Protein AF-A0A920CCA2-F1 (afdb_monomer_lite)

pLDDT: mean 81.54, std 16.07, range [40.66, 96.25]

Foldseek 3Di:
DVVVVVVVVLVVQLVVQCVVVPPCSVVVSVVVVVVVVVVVVVVVVVVVVVVCVVCVVVVNNPPPVPPPDVVNVVVVVVVVVVVVVVPPD

Radius of gyration: 28.32 Å; chains: 1; bounding box: 68×27×68 Å

Secondary structure (DSSP, 8-state):
-HHHHHHHHHHHHHHHHHHHHGGGHHHHHHHHHHHHHHHHHHHHHHHHHHHHHHHHHTT---SGGG---HHHHHHHHHHHHHHHHTT--

Structure (mmCIF, N/CA/C/O backbone):
data_AF-A0A920CCA2-F1
#
_entry.id   AF-A0A920CCA2-F1
#
loop_
_atom_site.group_PDB
_atom_site.id
_atom_site.type_symbol
_atom_site.label_atom_id
_atom_site.label_alt_id
_atom_site.label_comp_id
_atom_site.label_asym_id
_atom_site.label_entity_id
_atom_site.label_seq_id
_atom_site.pdbx_PDB_ins_code
_atom_site.Cartn_x
_atom_site.Cartn_y
_atom_site.Cartn_z
_atom_site.occupancy
_atom_site.B_iso_or_equiv
_atom_site.auth_seq_id
_atom_site.auth_c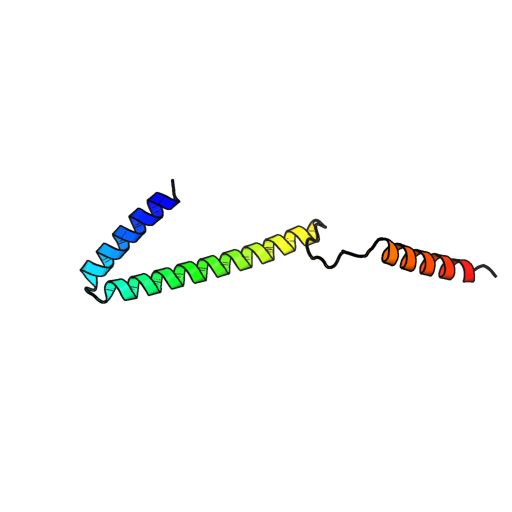omp_id
_atom_site.auth_asym_id
_atom_site.auth_atom_id
_atom_site.pdbx_PDB_model_num
ATOM 1 N N . MET A 1 1 ? -4.847 15.927 -6.527 1.00 77.00 1 MET A N 1
ATOM 2 C CA . MET A 1 1 ? -3.452 16.089 -7.006 1.00 77.00 1 MET A CA 1
ATOM 3 C C . MET A 1 1 ? -2.571 14.895 -6.625 1.00 77.00 1 MET A C 1
ATOM 5 O O . MET A 1 1 ? -1.970 14.314 -7.518 1.00 77.00 1 MET A O 1
ATOM 9 N N . TYR A 1 2 ? -2.554 14.460 -5.357 1.00 87.19 2 TYR A N 1
ATOM 10 C CA . TYR A 1 2 ? -1.739 13.320 -4.892 1.00 87.19 2 TYR A CA 1
ATOM 11 C C . TYR A 1 2 ? -1.988 11.998 -5.630 1.00 87.19 2 TYR A C 1
ATOM 13 O O . TYR A 1 2 ? -1.042 11.279 -5.926 1.00 87.19 2 TYR A O 1
ATOM 21 N N . PHE A 1 3 ? -3.238 11.717 -6.007 1.00 86.12 3 PHE A N 1
ATOM 22 C CA . PHE A 1 3 ? -3.588 10.526 -6.787 1.00 86.12 3 PHE A CA 1
ATOM 23 C C . PHE A 1 3 ? -2.859 10.465 -8.142 1.00 86.12 3 PHE A C 1
ATOM 25 O O . PHE A 1 3 ? -2.281 9.443 -8.498 1.00 86.12 3 PHE A O 1
ATOM 32 N N . ILE A 1 4 ? -2.808 11.590 -8.864 1.00 92.94 4 ILE A N 1
ATOM 33 C CA . ILE A 1 4 ? -2.142 11.687 -10.172 1.00 92.94 4 ILE A CA 1
ATOM 34 C C . ILE A 1 4 ? -0.625 11.523 -10.014 1.00 92.94 4 ILE A C 1
ATOM 36 O O . ILE A 1 4 ? -0.000 10.802 -10.787 1.00 92.94 4 ILE A O 1
ATOM 40 N N . ILE A 1 5 ? -0.038 12.135 -8.980 1.00 94.69 5 ILE A N 1
ATOM 41 C CA . ILE A 1 5 ? 1.389 11.973 -8.661 1.00 94.69 5 ILE A CA 1
ATOM 42 C C . ILE A 1 5 ? 1.708 10.502 -8.354 1.00 94.69 5 ILE A C 1
ATOM 44 O O . ILE A 1 5 ? 2.714 9.986 -8.835 1.00 94.69 5 ILE A O 1
ATOM 48 N N . GLY A 1 6 ? 0.835 9.809 -7.617 1.00 91.62 6 GLY A N 1
ATOM 49 C CA . GLY A 1 6 ? 0.985 8.384 -7.317 1.00 91.62 6 GLY A CA 1
ATOM 50 C C . GLY A 1 6 ? 0.982 7.502 -8.568 1.00 91.62 6 GLY A C 1
ATOM 51 O O . GLY A 1 6 ? 1.809 6.596 -8.677 1.00 91.62 6 GLY A O 1
ATOM 52 N N . ILE A 1 7 ? 0.118 7.800 -9.545 1.00 92.81 7 ILE A N 1
ATOM 53 C CA . ILE A 1 7 ? 0.102 7.093 -10.836 1.00 92.81 7 ILE A CA 1
ATOM 54 C C . ILE A 1 7 ? 1.422 7.313 -11.581 1.00 92.81 7 ILE A C 1
ATOM 56 O O . ILE A 1 7 ? 2.050 6.345 -12.006 1.00 92.81 7 ILE A O 1
ATOM 60 N N . ILE A 1 8 ? 1.875 8.565 -11.696 1.00 95.94 8 ILE A N 1
ATOM 61 C CA . ILE A 1 8 ? 3.129 8.903 -12.389 1.00 95.94 8 ILE A CA 1
ATOM 62 C C . ILE A 1 8 ? 4.319 8.186 -11.735 1.00 95.94 8 ILE A C 1
ATOM 64 O O . ILE A 1 8 ? 5.144 7.588 -12.427 1.00 95.94 8 ILE A O 1
ATOM 68 N N . LEU A 1 9 ? 4.385 8.193 -10.402 1.00 95.06 9 LEU A N 1
ATOM 69 C CA . LEU A 1 9 ? 5.441 7.519 -9.650 1.00 95.06 9 LEU A CA 1
ATOM 70 C C . LEU A 1 9 ? 5.402 5.996 -9.850 1.00 95.06 9 LEU A C 1
ATOM 72 O O . LEU A 1 9 ? 6.445 5.374 -10.037 1.00 95.06 9 LEU A O 1
ATOM 76 N N . SER A 1 10 ? 4.210 5.400 -9.865 1.00 93.31 10 SER A N 1
ATOM 77 C CA . SER A 1 10 ? 4.034 3.958 -10.080 1.00 93.31 10 SER A CA 1
ATOM 78 C C . SER A 1 10 ? 4.519 3.526 -11.466 1.00 93.31 10 SER A C 1
ATOM 80 O O . SER A 1 10 ? 5.203 2.511 -11.590 1.00 93.31 10 SER A O 1
ATOM 82 N N . VAL A 1 11 ? 4.234 4.325 -12.502 1.00 94.69 11 VAL A N 1
ATOM 83 C CA . VAL A 1 11 ? 4.731 4.086 -13.868 1.00 94.69 11 VAL A CA 1
ATOM 84 C C . VAL A 1 11 ? 6.258 4.176 -13.923 1.00 94.69 11 VAL A C 1
ATOM 86 O O . VAL A 1 11 ? 6.899 3.319 -14.530 1.00 94.69 11 VAL A O 1
ATOM 89 N N . LEU A 1 12 ? 6.857 5.166 -13.253 1.00 95.81 12 LEU A N 1
ATOM 90 C CA . LEU A 1 12 ? 8.315 5.288 -13.156 1.00 95.81 12 LEU A CA 1
ATOM 91 C C . LEU A 1 12 ? 8.949 4.067 -12.478 1.00 95.81 12 LEU A C 1
ATOM 93 O O . LEU A 1 12 ? 9.906 3.504 -13.006 1.00 95.81 12 LEU A O 1
ATOM 97 N N . ILE A 1 13 ? 8.398 3.625 -11.346 1.00 94.44 13 ILE A N 1
ATOM 98 C CA . ILE A 1 13 ? 8.887 2.446 -10.617 1.00 94.44 13 ILE A CA 1
ATOM 99 C C . ILE A 1 13 ? 8.796 1.190 -11.490 1.00 94.44 13 ILE A C 1
ATOM 101 O O . ILE A 1 13 ? 9.751 0.415 -11.546 1.00 94.44 13 ILE A O 1
ATOM 105 N N . TYR A 1 14 ? 7.690 1.004 -12.214 1.00 94.50 14 TYR A N 1
ATOM 106 C CA . TYR A 1 14 ? 7.534 -0.113 -13.145 1.00 94.50 14 TYR A CA 1
ATOM 107 C C . TYR A 1 14 ? 8.616 -0.115 -14.235 1.00 94.50 14 TYR A C 1
ATOM 109 O O . TYR A 1 14 ? 9.225 -1.154 -14.505 1.00 94.50 14 TYR A O 1
ATOM 117 N N . PHE A 1 15 ? 8.905 1.046 -14.832 1.00 94.69 15 PHE A N 1
ATOM 118 C CA . PHE A 1 15 ? 9.972 1.177 -15.828 1.00 94.69 15 PHE A CA 1
ATOM 119 C C . PHE A 1 15 ? 11.343 0.822 -15.249 1.00 94.69 15 PHE A C 1
ATOM 121 O O . PHE A 1 15 ? 12.082 0.051 -15.859 1.00 94.69 15 PHE A O 1
ATOM 128 N N . VAL A 1 16 ? 11.666 1.326 -14.054 1.00 95.25 16 VAL A N 1
ATOM 129 C CA . VAL A 1 16 ? 12.927 1.012 -13.366 1.00 95.25 16 VAL A CA 1
ATOM 130 C C . VAL A 1 16 ? 13.054 -0.491 -13.110 1.00 95.25 16 VAL A C 1
ATOM 132 O O . VAL A 1 16 ? 14.086 -1.082 -13.422 1.00 95.25 16 VAL A O 1
ATOM 135 N N . LEU A 1 17 ? 11.999 -1.136 -12.607 1.00 93.69 17 LEU A N 1
ATOM 136 C CA . LEU A 1 17 ? 11.996 -2.582 -12.366 1.00 93.69 17 LEU A CA 1
ATOM 137 C C . LEU A 1 17 ? 12.133 -3.389 -13.660 1.00 93.69 17 LEU A C 1
ATOM 139 O O . LEU A 1 17 ? 12.843 -4.391 -13.681 1.00 93.69 17 LEU A O 1
ATOM 143 N N . THR A 1 18 ? 11.500 -2.945 -14.745 1.00 93.88 18 THR A N 1
ATOM 144 C CA . THR A 1 18 ? 11.609 -3.596 -16.059 1.00 93.88 18 THR A CA 1
ATOM 145 C C . THR A 1 18 ? 13.027 -3.484 -16.625 1.00 93.88 18 THR A C 1
ATOM 147 O O . THR A 1 18 ? 13.529 -4.441 -17.207 1.00 93.88 18 THR A O 1
ATOM 150 N N . ILE A 1 19 ? 13.711 -2.352 -16.426 1.00 95.69 19 ILE A N 1
ATOM 151 C CA . ILE A 1 19 ? 15.110 -2.177 -16.851 1.00 95.69 19 ILE A CA 1
ATOM 152 C C . ILE A 1 19 ? 16.051 -3.074 -16.035 1.00 95.69 19 ILE A C 1
ATOM 154 O O . ILE A 1 19 ? 16.942 -3.699 -16.603 1.00 95.69 19 ILE A O 1
ATOM 158 N N . LEU A 1 20 ? 15.856 -3.156 -14.715 1.00 95.62 20 LEU A N 1
ATOM 159 C CA . LEU A 1 20 ? 16.740 -3.915 -13.822 1.00 95.62 20 LEU A CA 1
ATOM 160 C C . LEU A 1 20 ? 16.548 -5.433 -13.920 1.00 95.62 20 LEU A C 1
ATOM 162 O O . LEU A 1 20 ? 17.522 -6.180 -13.889 1.00 95.62 20 LEU A O 1
ATOM 166 N N . PHE A 1 21 ? 15.300 -5.890 -14.022 1.00 94.25 21 PHE A N 1
ATOM 167 C CA . PHE A 1 21 ? 14.937 -7.310 -13.935 1.00 94.25 21 PHE A CA 1
ATOM 168 C C . PHE A 1 21 ? 14.400 -7.881 -15.258 1.00 94.25 21 PHE A C 1
ATOM 170 O O . PHE A 1 21 ? 13.960 -9.034 -15.311 1.00 94.25 21 PHE A O 1
ATOM 177 N N . GLY A 1 22 ? 14.415 -7.094 -16.337 1.00 90.75 22 GLY A N 1
ATOM 178 C CA . GLY A 1 22 ? 13.898 -7.492 -17.644 1.00 90.75 22 GLY A CA 1
ATOM 179 C C . GLY A 1 22 ? 12.401 -7.816 -17.603 1.00 90.75 22 GLY A C 1
ATOM 180 O O . GLY A 1 22 ? 11.621 -7.177 -16.897 1.00 90.75 22 GLY A O 1
ATOM 181 N N . GLY A 1 23 ? 11.991 -8.858 -18.332 1.00 88.44 23 GLY A N 1
ATOM 182 C CA . GLY A 1 23 ? 10.585 -9.282 -18.416 1.00 88.44 23 GLY A CA 1
ATOM 183 C C . GLY A 1 23 ? 9.969 -9.753 -17.090 1.00 88.44 23 GLY A C 1
ATOM 184 O O . GLY A 1 23 ? 8.750 -9.728 -16.943 1.00 88.44 23 GLY A O 1
ATOM 185 N N . ILE A 1 24 ? 10.788 -10.130 -16.101 1.00 94.88 24 ILE A N 1
ATOM 186 C CA . ILE A 1 24 ? 10.316 -10.546 -14.768 1.00 94.88 24 ILE A CA 1
ATOM 187 C C . ILE A 1 24 ? 9.941 -9.325 -13.908 1.00 94.88 24 ILE A C 1
ATOM 189 O O . ILE A 1 24 ? 9.146 -9.446 -12.975 1.00 94.88 24 ILE A O 1
ATOM 193 N N . GLY A 1 25 ? 10.443 -8.129 -14.243 1.00 92.50 25 GLY A N 1
ATOM 194 C CA . GLY A 1 25 ? 10.195 -6.896 -13.489 1.00 92.50 25 GLY A CA 1
ATOM 195 C C . GLY A 1 25 ? 8.710 -6.580 -13.295 1.00 92.50 25 GLY A C 1
ATOM 196 O O . GLY A 1 25 ? 8.317 -6.118 -12.224 1.00 92.50 25 GLY A O 1
ATOM 197 N N . GLY A 1 26 ? 7.865 -6.919 -14.274 1.00 91.38 26 GLY A N 1
ATOM 198 C CA . GLY A 1 26 ? 6.416 -6.751 -14.152 1.00 91.38 26 GLY A CA 1
ATOM 199 C C . GLY A 1 26 ?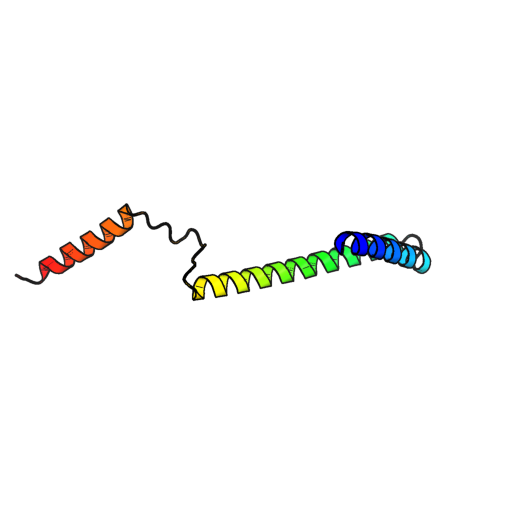 5.770 -7.662 -13.103 1.00 91.38 26 GLY A C 1
ATOM 200 O O . GLY A 1 26 ? 4.892 -7.216 -12.366 1.00 91.38 26 GLY A O 1
ATOM 201 N N . LEU A 1 27 ? 6.239 -8.908 -12.968 1.00 94.25 27 LEU A N 1
ATOM 202 C CA . LEU A 1 27 ? 5.757 -9.824 -11.926 1.00 94.25 27 LEU A CA 1
ATOM 203 C C . LEU A 1 27 ? 6.164 -9.341 -10.531 1.00 94.25 27 LEU A C 1
ATOM 205 O O . LEU A 1 27 ? 5.354 -9.362 -9.606 1.00 94.25 27 LEU A O 1
ATOM 209 N N . ILE A 1 28 ? 7.400 -8.853 -10.392 1.00 94.44 28 ILE A N 1
ATOM 210 C CA . ILE A 1 28 ? 7.898 -8.268 -9.139 1.00 94.44 28 ILE A CA 1
ATOM 211 C C . ILE A 1 28 ? 7.057 -7.045 -8.761 1.00 94.44 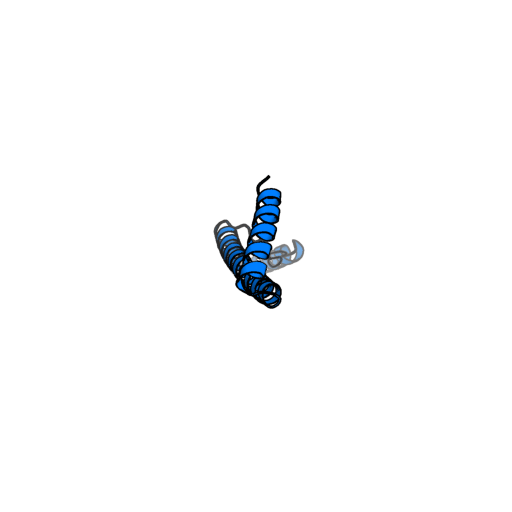28 ILE A C 1
ATOM 213 O O . ILE A 1 28 ? 6.635 -6.911 -7.613 1.00 94.44 28 ILE A O 1
ATOM 217 N N . PHE A 1 29 ? 6.760 -6.178 -9.729 1.00 93.88 29 PHE A N 1
ATOM 218 C CA . PHE A 1 29 ? 5.928 -5.002 -9.505 1.00 93.88 29 PHE A CA 1
ATOM 219 C C . PHE A 1 29 ? 4.514 -5.366 -9.028 1.00 93.88 29 PHE A C 1
ATOM 221 O O . PHE A 1 29 ? 4.023 -4.769 -8.070 1.00 93.88 29 PHE A O 1
ATOM 228 N N . LEU A 1 30 ? 3.882 -6.380 -9.630 1.00 94.12 30 LEU A N 1
ATOM 229 C CA . LEU A 1 30 ? 2.567 -6.868 -9.197 1.00 94.12 30 LEU A CA 1
ATOM 230 C C . LEU A 1 30 ? 2.578 -7.436 -7.773 1.00 94.12 30 LEU A C 1
ATOM 232 O O . LEU A 1 30 ? 1.646 -7.178 -7.008 1.00 94.12 30 LEU A O 1
ATOM 236 N N . LEU A 1 31 ? 3.625 -8.174 -7.396 1.00 95.88 31 LEU A N 1
ATOM 237 C CA . LEU A 1 31 ? 3.778 -8.678 -6.029 1.00 95.88 31 LEU A CA 1
ATOM 238 C C . LEU A 1 31 ? 3.877 -7.535 -5.017 1.00 95.88 31 LEU A C 1
ATOM 240 O O . LEU A 1 31 ? 3.196 -7.562 -3.992 1.00 95.88 31 LEU A O 1
ATOM 244 N N . ILE A 1 32 ? 4.672 -6.508 -5.327 1.00 94.44 32 ILE A N 1
ATOM 245 C CA . ILE A 1 32 ? 4.808 -5.320 -4.478 1.00 94.44 32 ILE A CA 1
ATOM 246 C C . ILE A 1 32 ? 3.460 -4.604 -4.339 1.00 94.44 32 ILE A C 1
ATOM 248 O O . ILE A 1 32 ? 3.041 -4.307 -3.222 1.00 94.44 32 ILE A O 1
ATOM 252 N N . LEU A 1 33 ? 2.752 -4.374 -5.450 1.00 94.12 33 LEU A N 1
ATOM 253 C CA . LEU A 1 33 ? 1.423 -3.752 -5.455 1.00 94.12 33 LEU A CA 1
ATOM 254 C C . LEU A 1 33 ? 0.435 -4.513 -4.574 1.00 94.12 33 LEU A C 1
ATOM 256 O O . LEU A 1 33 ? -0.231 -3.916 -3.731 1.00 94.12 33 LEU A O 1
ATOM 260 N N . THR A 1 34 ? 0.374 -5.831 -4.740 1.00 95.75 34 THR A N 1
ATOM 261 C CA . THR A 1 34 ? -0.524 -6.688 -3.960 1.00 95.75 34 THR A CA 1
ATOM 262 C C . THR A 1 34 ? -0.185 -6.623 -2.471 1.00 95.75 34 THR A C 1
ATOM 264 O O . THR A 1 34 ? -1.085 -6.497 -1.642 1.00 95.75 34 THR A O 1
ATOM 267 N N . GLY A 1 35 ? 1.105 -6.626 -2.122 1.00 96.19 35 GLY A N 1
ATOM 268 C CA . GLY A 1 35 ? 1.560 -6.459 -0.742 1.00 96.19 35 GLY A CA 1
ATOM 269 C C . GLY A 1 35 ? 1.159 -5.111 -0.136 1.00 96.19 35 GLY A C 1
ATOM 270 O O . GLY A 1 35 ? 0.648 -5.072 0.982 1.00 96.19 35 GLY A O 1
ATOM 271 N N . ILE A 1 36 ? 1.328 -4.014 -0.882 1.00 95.31 36 ILE A N 1
ATOM 272 C CA . ILE A 1 36 ? 0.936 -2.668 -0.434 1.00 95.31 36 ILE A CA 1
ATOM 273 C C . ILE A 1 36 ? -0.578 -2.588 -0.225 1.00 95.31 36 ILE A C 1
ATOM 275 O O . ILE A 1 36 ? -1.024 -2.100 0.811 1.00 95.31 36 ILE A O 1
ATOM 279 N N . ILE A 1 37 ? -1.372 -3.087 -1.177 1.00 95.44 37 ILE A N 1
ATOM 280 C CA . ILE A 1 37 ? -2.837 -3.090 -1.075 1.00 95.44 37 ILE A CA 1
ATOM 281 C C . ILE A 1 37 ? -3.282 -3.907 0.141 1.00 95.44 37 ILE A C 1
ATOM 283 O O . ILE A 1 37 ? -4.100 -3.428 0.923 1.00 95.44 37 ILE A O 1
ATOM 287 N N . GLY A 1 38 ? -2.718 -5.102 0.338 1.00 96.25 38 GLY A N 1
ATOM 288 C CA . GLY A 1 38 ? -3.032 -5.947 1.490 1.00 96.25 38 GLY A CA 1
ATOM 289 C C . GLY A 1 38 ? -2.688 -5.281 2.823 1.00 96.25 38 GLY A C 1
ATOM 290 O O . GLY A 1 38 ? -3.490 -5.310 3.755 1.00 96.25 38 GLY A O 1
ATOM 291 N N . TYR A 1 39 ? -1.531 -4.620 2.902 1.00 95.44 39 TYR A N 1
ATOM 292 C CA . TYR A 1 39 ? -1.134 -3.855 4.083 1.00 95.44 39 TYR A CA 1
ATOM 293 C C . TYR A 1 39 ? -2.099 -2.698 4.373 1.00 95.44 39 TYR A C 1
ATOM 295 O O . TYR A 1 39 ? -2.583 -2.568 5.496 1.00 95.44 39 TYR A O 1
ATOM 303 N N . LEU A 1 40 ? -2.415 -1.883 3.359 1.00 94.19 40 LEU A N 1
ATOM 304 C CA . LEU A 1 40 ? -3.343 -0.759 3.500 1.00 94.19 40 LEU A CA 1
ATOM 305 C C . LEU A 1 40 ? -4.733 -1.231 3.923 1.00 94.19 40 LEU A C 1
ATOM 307 O O . LEU A 1 40 ? -5.333 -0.631 4.806 1.00 94.19 40 LEU A O 1
ATOM 311 N N . TYR A 1 41 ? -5.222 -2.324 3.338 1.00 94.94 41 TYR A N 1
ATOM 312 C CA . TYR A 1 41 ? -6.496 -2.919 3.723 1.00 94.94 41 TYR A CA 1
ATOM 313 C C . TYR A 1 41 ? -6.503 -3.350 5.195 1.00 94.94 41 TYR A C 1
ATOM 315 O O . TYR A 1 41 ? -7.447 -3.049 5.923 1.00 94.94 41 TYR A O 1
ATOM 323 N N . GLY A 1 42 ? -5.430 -3.996 5.661 1.00 94.62 42 GLY A N 1
ATOM 324 C CA . GLY A 1 42 ? -5.286 -4.372 7.067 1.00 94.62 42 GLY A CA 1
ATOM 325 C C . GLY A 1 42 ? -5.263 -3.168 8.014 1.00 94.62 42 GLY A C 1
ATOM 326 O O . GLY A 1 42 ? -5.892 -3.206 9.068 1.00 94.62 42 GLY A O 1
ATOM 327 N N . GLU A 1 43 ? -4.583 -2.081 7.645 1.00 95.44 43 GLU A N 1
ATOM 328 C CA . GLU A 1 43 ? -4.582 -0.847 8.442 1.00 95.44 43 GLU A CA 1
ATOM 329 C C . GLU A 1 43 ? -5.948 -0.152 8.454 1.00 95.44 43 GLU A C 1
ATOM 331 O O . GLU A 1 43 ? -6.370 0.322 9.506 1.00 95.44 43 GLU A O 1
ATOM 336 N N . ILE A 1 44 ? -6.674 -0.146 7.332 1.00 93.88 44 ILE A N 1
ATOM 337 C CA . ILE A 1 44 ? -8.051 0.369 7.278 1.00 93.88 44 ILE A CA 1
ATOM 338 C C . ILE A 1 44 ? -8.957 -0.433 8.217 1.00 93.88 44 ILE A C 1
ATOM 340 O O . ILE A 1 44 ? -9.720 0.162 8.971 1.00 93.88 44 ILE A O 1
ATOM 344 N N . GLN A 1 45 ? -8.843 -1.764 8.233 1.00 93.62 45 GLN A N 1
ATOM 345 C CA . GLN A 1 45 ? -9.627 -2.603 9.145 1.00 93.62 45 GLN A CA 1
ATOM 346 C C . GLN A 1 45 ? -9.328 -2.291 10.615 1.00 93.62 45 GLN A C 1
ATOM 348 O O . GLN A 1 45 ? -10.243 -2.036 11.393 1.00 93.62 45 GLN A O 1
ATOM 353 N N . LYS A 1 46 ? -8.048 -2.192 10.992 1.00 93.50 46 LYS A N 1
ATOM 354 C CA . LYS A 1 46 ? -7.665 -1.783 12.355 1.00 93.50 46 LYS A CA 1
ATOM 355 C C . LYS A 1 46 ? -8.170 -0.387 12.708 1.00 93.50 46 LYS A C 1
ATOM 357 O O . LYS A 1 46 ? -8.497 -0.124 13.865 1.00 93.50 46 LYS A O 1
ATOM 362 N N . LEU A 1 47 ? -8.172 0.534 11.745 1.00 93.81 47 LEU A N 1
ATOM 363 C CA . LEU A 1 47 ? -8.689 1.880 11.948 1.00 93.81 47 LEU A CA 1
ATOM 364 C C . LEU A 1 47 ? -10.200 1.848 12.190 1.00 93.81 47 LEU A C 1
ATOM 366 O O . LEU A 1 47 ? -10.655 2.503 13.122 1.00 93.81 47 LEU A O 1
ATOM 370 N N . ASN A 1 48 ? -10.941 1.045 11.426 1.00 90.00 48 ASN A N 1
ATOM 371 C CA . ASN A 1 48 ? -12.376 0.848 11.615 1.00 90.00 48 ASN A CA 1
ATOM 372 C C . ASN A 1 48 ? -12.689 0.237 12.985 1.00 90.00 48 ASN A C 1
ATOM 374 O O . ASN A 1 48 ? -13.539 0.760 13.694 1.00 90.00 48 ASN A O 1
ATOM 378 N N . GLU A 1 49 ? -11.961 -0.794 13.419 1.00 90.81 49 GLU A N 1
ATOM 379 C CA . GLU A 1 49 ? -12.130 -1.376 14.762 1.00 90.81 49 GLU A CA 1
ATOM 380 C C . GLU A 1 49 ? -11.896 -0.340 15.874 1.00 90.81 49 GLU A C 1
ATOM 382 O O . GLU A 1 49 ? -12.614 -0.284 16.875 1.00 90.81 49 GLU A O 1
ATOM 387 N N . ARG A 1 50 ? -10.875 0.508 15.708 1.00 92.06 50 ARG A N 1
ATOM 388 C CA . ARG A 1 50 ? -10.584 1.595 16.652 1.00 92.06 50 ARG A CA 1
ATOM 389 C C . ARG A 1 50 ? -11.673 2.654 16.647 1.00 92.06 50 ARG A C 1
ATOM 391 O O . ARG A 1 50 ? -12.007 3.153 17.719 1.00 92.06 50 ARG A O 1
ATOM 398 N N . LEU A 1 51 ? -12.192 2.993 15.472 1.00 88.81 51 LEU A N 1
ATOM 399 C CA . LEU A 1 51 ? -13.272 3.954 15.316 1.00 88.81 51 LEU A CA 1
ATOM 400 C C . LEU A 1 51 ? -14.540 3.442 16.005 1.00 88.81 51 LEU A C 1
ATOM 402 O O . LEU A 1 51 ? -15.029 4.120 16.899 1.00 88.81 51 LEU A O 1
ATOM 406 N N . GLN A 1 52 ? -14.946 2.200 15.734 1.00 85.50 52 GLN A N 1
ATOM 407 C CA . GLN A 1 52 ? -16.088 1.549 16.387 1.00 85.50 52 GLN A CA 1
ATOM 408 C C . GLN A 1 52 ? -15.939 1.506 17.910 1.00 85.50 52 GLN A C 1
ATOM 410 O O . GLN A 1 52 ? -16.883 1.752 18.657 1.00 85.50 52 GLN A O 1
ATOM 415 N N . LYS A 1 53 ? -14.728 1.236 18.414 1.00 85.38 53 LYS A N 1
ATOM 416 C CA . LYS A 1 53 ? -14.465 1.278 19.857 1.00 85.38 53 LYS A CA 1
ATOM 417 C C . LYS A 1 53 ? -14.661 2.682 20.439 1.00 85.38 53 LYS A C 1
ATOM 419 O O . LYS A 1 53 ? -15.140 2.805 21.563 1.00 85.38 53 LYS A O 1
ATOM 424 N N . ILE A 1 54 ? -14.260 3.724 19.712 1.00 87.19 54 ILE A N 1
ATOM 425 C CA . ILE A 1 54 ? -14.444 5.122 20.125 1.00 87.19 54 ILE A CA 1
ATOM 426 C C . ILE A 1 54 ? -15.924 5.514 20.051 1.00 87.19 54 ILE A C 1
ATOM 428 O O . ILE A 1 54 ? -16.421 6.138 20.984 1.00 87.19 54 ILE A O 1
ATOM 432 N N . GLU A 1 55 ? -16.628 5.126 18.990 1.00 83.25 55 GLU A N 1
ATOM 433 C CA . GLU A 1 55 ? -18.069 5.347 18.811 1.00 83.25 55 GLU A CA 1
ATOM 434 C C . GLU A 1 55 ? -18.859 4.724 19.968 1.00 83.25 55 GLU A C 1
ATOM 436 O O . GLU A 1 55 ? -19.587 5.436 20.663 1.00 83.25 55 GLU A O 1
ATOM 441 N N . LYS A 1 56 ? -18.569 3.460 20.308 1.00 80.12 56 LYS A N 1
ATOM 442 C CA . LYS A 1 56 ? -19.167 2.764 21.456 1.00 80.12 56 LYS A CA 1
ATOM 443 C C . LYS A 1 56 ? -18.899 3.458 22.794 1.00 80.12 56 LYS A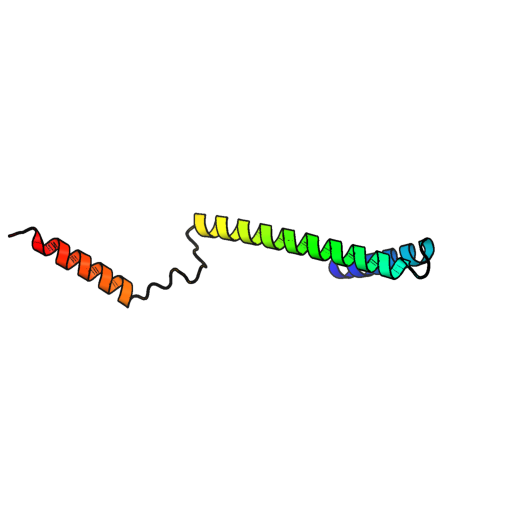 C 1
ATOM 445 O O . LYS A 1 56 ? -19.784 3.531 23.642 1.00 80.12 56 LYS A O 1
ATOM 450 N N . LEU A 1 57 ? -17.688 3.980 23.008 1.00 82.62 57 LEU A N 1
ATOM 451 C CA . LEU A 1 57 ? -17.355 4.738 24.225 1.00 82.62 57 LEU A CA 1
ATOM 452 C C . LEU A 1 57 ? -18.081 6.089 24.301 1.00 82.62 57 LEU A C 1
ATOM 454 O O . LEU A 1 57 ? -18.322 6.580 25.400 1.00 82.62 57 LEU A O 1
ATOM 458 N N . ASN A 1 58 ? -18.433 6.671 23.156 1.00 81.06 58 ASN A N 1
ATOM 459 C CA . ASN A 1 58 ? -19.198 7.912 23.060 1.00 81.06 58 ASN A CA 1
ATOM 460 C C . ASN A 1 58 ? -20.720 7.682 23.009 1.00 81.06 58 ASN A C 1
ATOM 462 O O . ASN A 1 58 ? -21.462 8.647 22.840 1.00 81.06 58 ASN A O 1
ATOM 466 N N . GLY A 1 59 ? -21.189 6.438 23.165 1.00 73.62 59 GLY A N 1
ATOM 467 C CA . GLY A 1 59 ? -22.615 6.096 23.140 1.00 73.62 59 GLY A CA 1
ATOM 468 C C . GLY A 1 59 ? -23.257 6.183 21.754 1.00 73.62 59 GLY A C 1
ATOM 469 O O . GLY A 1 59 ? -24.479 6.203 21.656 1.00 73.62 59 GLY A O 1
ATOM 470 N N . ILE A 1 60 ? -22.447 6.253 20.695 1.00 68.75 60 ILE A N 1
ATOM 471 C CA . ILE A 1 60 ? -22.900 6.141 19.309 1.00 68.75 60 ILE A CA 1
ATOM 472 C C . ILE A 1 60 ? -22.793 4.656 18.979 1.00 68.75 60 ILE A C 1
ATOM 474 O O . ILE A 1 60 ? -21.722 4.168 18.620 1.00 68.75 60 ILE A O 1
ATOM 478 N N . ASP A 1 61 ? -23.871 3.919 19.227 1.00 60.91 61 ASP A N 1
ATOM 479 C CA . ASP A 1 61 ? -23.951 2.515 18.849 1.00 60.91 61 ASP A CA 1
ATOM 480 C C . ASP A 1 61 ? -24.562 2.426 17.451 1.00 60.91 61 ASP A C 1
ATOM 482 O O . ASP A 1 61 ? -25.776 2.401 17.287 1.00 60.91 61 ASP A O 1
ATOM 486 N N . ASP A 1 62 ? -23.697 2.463 16.437 1.00 56.47 62 ASP A N 1
ATOM 487 C CA . ASP A 1 62 ? -24.071 2.239 15.032 1.00 56.47 62 ASP A CA 1
ATOM 488 C C . ASP A 1 62 ? -24.186 0.731 14.722 1.00 56.47 62 ASP A C 1
ATOM 490 O O . ASP A 1 62 ? -24.363 0.330 13.570 1.00 56.47 62 ASP A O 1
ATOM 494 N N . SER A 1 63 ? -24.061 -0.135 15.741 1.00 55.38 63 SER A N 1
ATOM 495 C CA . SER A 1 63 ? -24.517 -1.510 15.605 1.00 55.38 63 SER A CA 1
ATOM 496 C C . SER A 1 63 ? -26.044 -1.498 15.609 1.00 55.38 63 SER A C 1
ATOM 498 O O . SER 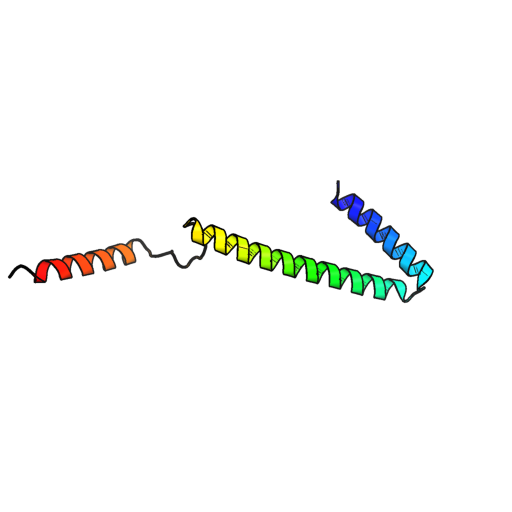A 1 63 ? -26.681 -1.005 16.536 1.00 55.38 63 SER A O 1
ATOM 500 N N . GLU A 1 64 ? -26.641 -2.055 14.558 1.00 53.00 64 GLU A N 1
ATOM 501 C CA . GLU A 1 64 ? -28.091 -2.258 14.406 1.00 53.00 64 GLU A CA 1
ATOM 502 C C . GLU A 1 64 ? -28.739 -3.046 15.578 1.00 53.00 64 GLU A C 1
ATOM 504 O O . GLU A 1 64 ? -29.943 -3.287 15.564 1.00 53.00 64 GLU A O 1
ATOM 509 N N . ASP A 1 65 ? -27.973 -3.425 16.609 1.00 47.62 65 ASP A N 1
ATOM 510 C CA . ASP A 1 65 ? -28.403 -4.130 17.821 1.00 47.62 65 ASP A CA 1
ATOM 511 C C . ASP A 1 65 ? -29.182 -3.250 18.817 1.00 47.62 65 ASP A C 1
ATOM 513 O O . ASP A 1 65 ? -29.780 -3.784 19.749 1.00 47.62 65 ASP A O 1
ATOM 517 N N . PHE A 1 66 ? -29.237 -1.924 18.629 1.00 46.94 66 PHE A N 1
ATOM 518 C CA . PHE A 1 66 ? -30.099 -1.032 19.426 1.00 46.94 66 PHE A CA 1
ATOM 519 C C . PHE A 1 66 ? -31.383 -0.598 18.704 1.00 46.94 66 PHE A C 1
ATOM 521 O O . PHE A 1 66 ? -31.998 0.406 19.059 1.00 46.94 66 PHE A O 1
ATOM 528 N N . HIS A 1 67 ? -31.845 -1.367 17.716 1.00 47.41 67 HIS A N 1
ATOM 529 C CA . HIS A 1 67 ? -33.238 -1.300 17.268 1.00 47.41 67 HIS A CA 1
ATOM 530 C C . HIS A 1 67 ? -34.139 -2.097 18.225 1.00 47.41 67 HIS A C 1
ATOM 532 O O . HIS A 1 67 ? -34.793 -3.059 17.827 1.00 47.41 67 HIS A O 1
ATOM 538 N N . VAL A 1 68 ? -34.189 -1.702 19.498 1.00 57.22 68 VAL A N 1
ATOM 539 C CA . VAL A 1 68 ? -35.320 -2.099 20.345 1.00 57.22 68 VAL A CA 1
ATOM 540 C C . VAL A 1 68 ? -36.499 -1.277 19.841 1.00 57.22 68 VAL A C 1
ATOM 542 O O . VAL A 1 68 ? -36.444 -0.046 19.872 1.00 57.22 68 VAL A O 1
ATOM 545 N N . SER A 1 69 ? -37.519 -1.924 19.275 1.00 60.12 69 SER A N 1
ATOM 546 C CA . SER A 1 69 ? -38.704 -1.186 18.839 1.00 60.12 69 SER A CA 1
ATOM 547 C C . SER A 1 69 ? -39.368 -0.553 20.061 1.00 60.12 69 SER A C 1
ATOM 549 O O . SER A 1 69 ? -39.321 -1.115 21.156 1.00 60.12 69 SER A O 1
ATOM 551 N N . ASP A 1 70 ? -40.017 0.598 19.880 1.00 65.81 70 ASP A N 1
ATOM 552 C CA . ASP A 1 70 ? -40.770 1.252 20.959 1.00 65.81 70 ASP A CA 1
ATOM 553 C C . ASP A 1 70 ? -41.741 0.272 21.654 1.00 65.81 70 ASP A C 1
ATOM 555 O O . ASP A 1 70 ? -41.939 0.343 22.861 1.00 65.81 70 ASP A O 1
ATOM 559 N N . GLU A 1 71 ? -42.265 -0.705 20.907 1.00 67.44 71 GLU A N 1
ATOM 560 C CA . GLU A 1 71 ? -43.148 -1.775 21.385 1.00 67.44 71 GLU A CA 1
ATOM 561 C C . GLU A 1 71 ? -42.452 -2.761 22.347 1.00 67.44 71 GLU A C 1
ATOM 563 O O . GLU A 1 71 ? -43.061 -3.247 23.299 1.00 67.44 71 GLU A O 1
ATOM 568 N N . GLU A 1 72 ? -41.166 -3.049 22.141 1.00 66.94 72 GLU A N 1
ATOM 569 C CA . GLU A 1 72 ? -40.381 -3.911 23.031 1.00 66.94 72 GLU A CA 1
ATOM 570 C C . GLU A 1 72 ? -39.926 -3.154 24.292 1.00 66.94 72 GLU A C 1
ATOM 572 O O . GLU A 1 72 ? -39.947 -3.721 25.385 1.00 66.94 72 GLU A O 1
ATOM 577 N N . ILE A 1 73 ? -39.666 -1.843 24.179 1.00 72.62 73 ILE A N 1
ATOM 578 C CA . ILE A 1 73 ? -39.425 -0.949 25.328 1.00 72.62 73 ILE A CA 1
ATOM 579 C C . ILE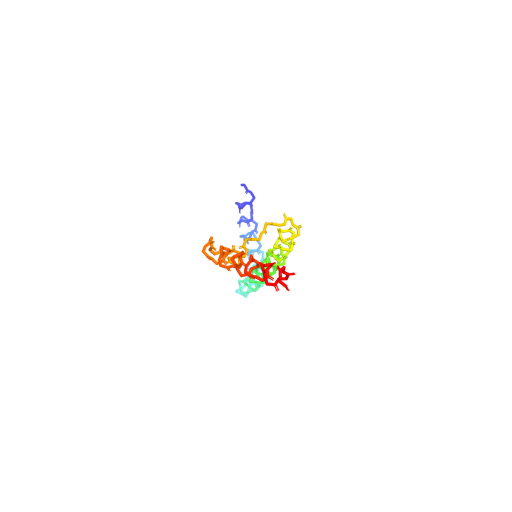 A 1 73 ? -40.683 -0.829 26.203 1.00 72.62 73 ILE A C 1
ATOM 581 O O . ILE A 1 73 ? -40.605 -0.920 27.430 1.00 72.62 73 ILE A O 1
ATOM 585 N N . GLU A 1 74 ? -41.850 -0.630 25.589 1.00 72.62 74 GLU A N 1
ATOM 586 C CA . GLU A 1 74 ? -43.130 -0.485 26.292 1.00 72.62 74 GLU A CA 1
ATOM 587 C C . GLU A 1 74 ? -43.486 -1.764 27.062 1.00 72.62 74 GLU A C 1
ATOM 589 O O . GLU A 1 74 ? -43.851 -1.712 28.238 1.00 72.62 74 GLU A O 1
ATOM 594 N N . LYS A 1 75 ? -43.242 -2.927 26.453 1.00 76.69 75 LYS A N 1
ATOM 595 C CA . LYS A 1 75 ? -43.459 -4.233 27.078 1.00 76.69 75 LYS A CA 1
ATOM 596 C C . LYS A 1 75 ? -42.547 -4.495 28.281 1.00 76.69 75 LYS A C 1
ATOM 598 O O . LYS A 1 75 ? -43.003 -5.060 29.276 1.00 76.69 75 LYS A O 1
ATOM 603 N N . GLU A 1 76 ? -41.274 -4.103 28.218 1.00 71.12 76 GLU A N 1
ATOM 604 C CA . GLU A 1 76 ? -40.382 -4.195 29.381 1.00 71.12 76 GLU A CA 1
ATOM 605 C C . GLU A 1 76 ? -40.845 -3.264 30.512 1.00 71.12 76 GLU A C 1
ATOM 607 O O . GLU A 1 76 ? -40.873 -3.670 31.677 1.00 71.12 76 GLU A O 1
ATOM 612 N N . LEU A 1 77 ? -41.270 -2.040 30.186 1.00 77.00 77 LEU A N 1
ATOM 613 C CA . LEU A 1 77 ? -41.767 -1.065 31.163 1.00 77.00 77 LEU A CA 1
ATOM 614 C C . LEU A 1 77 ? -43.050 -1.530 31.870 1.00 77.00 77 LEU A C 1
ATOM 616 O O . LEU A 1 77 ? -43.147 -1.388 33.092 1.00 77.00 77 LEU A O 1
ATOM 620 N N . GLU A 1 78 ? -43.999 -2.129 31.147 1.00 74.31 78 GLU A N 1
ATOM 621 C CA . GLU A 1 78 ? -45.206 -2.739 31.728 1.00 74.31 78 GLU A CA 1
ATOM 622 C C . GLU A 1 78 ? -44.853 -3.876 32.693 1.00 74.31 78 GLU A C 1
ATOM 624 O O . GLU A 1 78 ? -45.390 -3.960 33.798 1.00 74.31 78 GLU A O 1
ATOM 629 N N . GLN A 1 79 ? -43.868 -4.704 32.338 1.00 74.19 79 GLN A N 1
ATOM 630 C CA . GLN A 1 79 ? -43.443 -5.815 33.183 1.00 74.19 79 GLN A CA 1
ATOM 631 C C . GLN A 1 79 ? -42.833 -5.335 34.512 1.00 74.19 79 GLN A C 1
ATOM 633 O O . GLN A 1 79 ? -43.021 -5.976 35.551 1.00 74.19 79 GLN A O 1
ATOM 638 N N . TYR A 1 80 ? -42.146 -4.188 34.520 1.00 70.06 80 TYR A N 1
ATOM 639 C CA . TYR A 1 80 ? -41.660 -3.551 35.748 1.00 70.06 80 TYR A CA 1
ATOM 640 C C . TYR A 1 80 ? -42.777 -2.875 36.555 1.00 70.06 80 TYR A C 1
ATOM 642 O O . TYR A 1 80 ? -42.717 -2.902 37.789 1.00 70.06 80 TYR A O 1
ATOM 650 N N . ALA A 1 81 ? -43.787 -2.303 35.893 1.00 69.44 81 ALA A N 1
ATOM 651 C CA . ALA A 1 81 ? -44.949 -1.700 36.546 1.00 69.44 81 ALA A CA 1
ATOM 652 C C . ALA A 1 81 ? -45.782 -2.752 37.304 1.00 69.44 81 ALA A C 1
ATOM 654 O O . ALA A 1 81 ? -46.031 -2.585 38.500 1.00 69.44 81 ALA A O 1
ATOM 655 N N . ASP A 1 82 ? -46.076 -3.888 36.667 1.00 63.94 82 ASP A N 1
ATOM 656 C CA . ASP A 1 82 ? -46.815 -5.007 37.274 1.00 63.94 82 ASP A CA 1
ATOM 657 C C . ASP A 1 82 ? -46.030 -5.668 38.422 1.00 63.94 82 ASP A C 1
ATOM 659 O O . ASP A 1 82 ? -46.582 -6.082 39.447 1.00 63.94 82 ASP A O 1
ATOM 663 N N . SER A 1 83 ? -44.702 -5.732 38.290 1.00 61.06 83 SER A N 1
ATOM 664 C CA . SER A 1 83 ? -43.808 -6.250 39.336 1.00 61.06 83 SER A CA 1
ATOM 665 C C . SER A 1 83 ? -43.720 -5.330 40.564 1.00 61.06 83 SER A C 1
ATOM 667 O O . SER A 1 83 ? -43.343 -5.780 41.651 1.00 61.06 83 SER A O 1
ATOM 669 N N . GLY A 1 84 ? -44.020 -4.038 40.396 1.00 55.44 84 GLY A N 1
ATOM 670 C CA . GLY A 1 84 ? -44.041 -3.031 41.456 1.00 55.44 84 GLY A CA 1
ATOM 671 C C . GLY A 1 84 ? -45.363 -2.975 42.226 1.00 55.44 84 GLY A C 1
ATOM 672 O O . GLY A 1 84 ? -45.358 -2.599 43.399 1.00 55.44 84 GLY A O 1
ATOM 673 N N . GLU A 1 85 ? -46.472 -3.391 41.611 1.00 53.09 85 GLU A N 1
ATOM 674 C CA . GLU A 1 85 ? -47.802 -3.386 42.237 1.00 53.09 85 GLU A CA 1
ATOM 675 C C . GLU A 1 85 ? -47.997 -4.547 43.232 1.00 53.09 85 GLU A C 1
ATOM 677 O O . GLU A 1 85 ? -48.690 -4.407 44.236 1.00 53.09 85 GLU A O 1
ATOM 682 N N . ASN A 1 86 ? -47.275 -5.658 43.054 1.00 50.94 86 ASN A N 1
ATOM 683 C CA . ASN A 1 86 ? -47.370 -6.861 43.898 1.00 50.94 86 ASN A CA 1
ATOM 684 C C . ASN A 1 86 ? -46.576 -6.799 45.228 1.00 50.94 86 ASN A C 1
ATOM 686 O O . ASN A 1 86 ? -46.260 -7.829 45.825 1.00 50.94 86 ASN A O 1
ATOM 690 N N . LYS A 1 87 ? -46.189 -5.600 45.687 1.00 51.50 87 LYS A N 1
ATOM 691 C CA . LYS A 1 87 ? -45.496 -5.387 46.978 1.00 51.50 87 LYS A CA 1
ATOM 692 C C . LYS A 1 87 ? -46.278 -4.543 47.989 1.00 51.50 87 LYS A C 1
ATOM 694 O O . LYS A 1 87 ? -45.741 -4.275 49.061 1.00 51.50 87 LYS A O 1
ATOM 699 N N . ASN A 1 88 ? -47.515 -4.154 47.674 1.00 51.69 88 ASN A N 1
ATOM 700 C CA . ASN A 1 88 ? -48.377 -3.357 48.554 1.00 51.69 88 ASN A CA 1
ATOM 701 C C . ASN A 1 88 ? -49.713 -4.053 48.903 1.00 51.69 88 ASN A C 1
ATOM 703 O O . ASN A 1 88 ? -50.737 -3.379 48.994 1.00 51.69 88 ASN A O 1
ATOM 707 N N . GLU A 1 89 ? -49.700 -5.368 49.147 1.00 40.66 89 GLU A N 1
ATOM 708 C CA . GLU A 1 89 ? -50.734 -6.059 49.944 1.00 40.66 89 GLU A CA 1
ATOM 709 C C . GLU A 1 89 ? -50.106 -6.833 51.109 1.00 40.66 89 GLU A C 1
ATOM 711 O O . GLU A 1 89 ? -49.082 -7.523 50.889 1.00 40.66 89 GLU A O 1
#

Sequence (89 aa):
MYFIIGIILSVLIYFVLTILFGGIGGLIFLLILTGIIGYLYGEIQKLNERLQKIEKLNGIDDSEDFHVSDEEIEKELEQYADSGENKNE

Organism: NCBI:txid2716884